Protein AF-A0A972S551-F1 (afdb_monomer)

Radius of gyration: 19.99 Å; Cα contacts (8 Å, |Δi|>4): 42; chains: 1; bounding box: 41×20×66 Å

pLDDT: mean 92.82, std 6.32, range [53.16, 98.12]

Secondary structure (DSSP, 8-state):
--HHHHHHHHHHHHHHHHHHHHHTT-HHHHHHHHHHHHHHHHHHHHHHGGGGGGGHHHHHHHHHHHHHHHHHHHHHHHHHHHHHHHHHHHHHHH--

Solvent-accessible surface area (backbone atoms only — not comparable to full-atom values): 5308 Å² total; per-residue (Å²): 133,53,73,65,57,50,46,51,51,49,54,52,51,53,50,49,50,36,34,51,23,50,76,66,68,35,58,68,62,24,52,59,51,53,74,46,44,64,59,54,49,53,51,42,44,72,76,47,42,78,79,50,56,84,48,50,65,60,56,49,55,42,50,52,53,40,49,57,48,51,54,53,48,54,50,51,52,50,53,53,50,53,52,51,51,51,53,53,50,54,54,56,62,72,77,106

Structure (mmCIF, N/CA/C/O backbone):
data_AF-A0A972S551-F1
#
_entry.id   AF-A0A972S551-F1
#
loop_
_atom_site.group_PDB
_atom_site.id
_atom_site.type_symbol
_atom_site.label_atom_id
_atom_site.label_alt_id
_atom_site.label_comp_id
_atom_site.label_asym_id
_atom_site.label_entity_id
_atom_site.label_seq_id
_atom_site.pdbx_PDB_ins_code
_atom_site.Cartn_x
_atom_site.Cartn_y
_atom_site.Cartn_z
_atom_site.occupancy
_atom_site.B_iso_or_equiv
_atom_site.auth_seq_id
_atom_site.auth_comp_id
_atom_site.auth_asym_id
_atom_site.auth_atom_id
_atom_site.pdbx_PDB_model_num
ATOM 1 N N . MET A 1 1 ? 6.933 -7.039 -26.651 1.00 69.62 1 MET A N 1
ATOM 2 C CA . MET A 1 1 ? 6.986 -6.215 -25.429 1.00 69.62 1 MET A CA 1
ATOM 3 C C . MET A 1 1 ? 8.437 -6.116 -24.997 1.00 69.62 1 MET A C 1
ATOM 5 O O . MET A 1 1 ? 9.075 -7.153 -24.834 1.00 69.62 1 MET A O 1
ATOM 9 N N . THR A 1 2 ? 8.979 -4.907 -24.904 1.00 88.00 2 THR A N 1
ATOM 10 C CA . THR A 1 2 ? 10.371 -4.669 -24.491 1.00 88.00 2 THR A CA 1
ATOM 11 C C . THR A 1 2 ? 10.546 -4.903 -22.986 1.00 88.00 2 THR A C 1
ATOM 13 O O . THR A 1 2 ? 9.569 -4.916 -22.231 1.00 88.00 2 THR A O 1
ATOM 16 N N . SER A 1 3 ? 11.791 -5.085 -22.525 1.00 89.69 3 SER A N 1
ATOM 17 C CA . SER A 1 3 ? 12.088 -5.219 -21.086 1.00 89.69 3 SER A CA 1
ATOM 18 C C . SER A 1 3 ? 11.571 -4.017 -20.288 1.00 89.69 3 SER A C 1
ATOM 20 O O . SER A 1 3 ? 10.933 -4.188 -19.251 1.00 89.69 3 SER A O 1
ATOM 22 N N . LEU A 1 4 ? 11.745 -2.811 -20.839 1.00 89.44 4 LEU A N 1
ATOM 23 C CA . LEU A 1 4 ? 11.261 -1.565 -20.254 1.00 89.44 4 LEU A CA 1
ATOM 24 C C . LEU A 1 4 ? 9.735 -1.544 -20.124 1.00 89.44 4 LEU A C 1
ATOM 26 O O . LEU A 1 4 ? 9.209 -1.241 -19.057 1.00 89.44 4 LEU A O 1
ATOM 30 N N . GLU A 1 5 ? 9.006 -1.880 -21.190 1.00 91.12 5 GLU A N 1
ATOM 31 C CA . GLU A 1 5 ? 7.539 -1.939 -21.161 1.00 91.12 5 GLU A CA 1
ATOM 32 C C . GLU A 1 5 ? 7.042 -2.937 -20.116 1.00 91.12 5 GLU A C 1
ATOM 34 O O . GLU A 1 5 ? 6.092 -2.651 -19.385 1.00 91.12 5 GLU A O 1
ATOM 39 N N . LYS A 1 6 ? 7.702 -4.096 -20.010 1.00 93.12 6 LYS A N 1
ATOM 40 C CA . LYS A 1 6 ? 7.365 -5.109 -19.010 1.00 9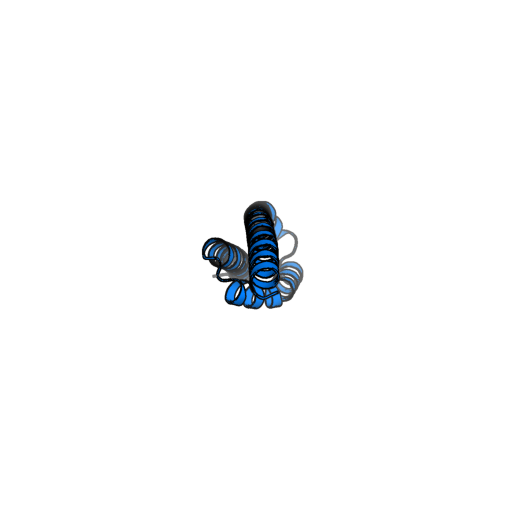3.12 6 LYS A CA 1
ATOM 41 C C . LYS A 1 6 ? 7.609 -4.595 -17.592 1.00 93.12 6 LYS A C 1
ATOM 43 O O . LYS A 1 6 ? 6.746 -4.779 -16.733 1.00 93.12 6 LYS A O 1
ATOM 48 N N . ALA A 1 7 ? 8.736 -3.927 -17.346 1.00 92.56 7 ALA A N 1
ATOM 49 C CA . ALA A 1 7 ? 9.041 -3.318 -16.052 1.00 92.56 7 ALA A CA 1
ATOM 50 C C . ALA A 1 7 ? 8.013 -2.236 -15.686 1.00 92.56 7 ALA A C 1
ATOM 52 O O . ALA A 1 7 ? 7.492 -2.231 -14.571 1.00 92.56 7 ALA A O 1
ATOM 53 N N . ARG A 1 8 ? 7.646 -1.380 -16.648 1.00 93.06 8 ARG A N 1
ATOM 54 C CA . ARG A 1 8 ? 6.624 -0.340 -16.471 1.00 93.06 8 ARG A CA 1
ATOM 55 C C . ARG A 1 8 ? 5.266 -0.925 -16.102 1.00 93.06 8 ARG A C 1
ATOM 57 O O . ARG A 1 8 ? 4.667 -0.507 -15.113 1.00 93.06 8 ARG A O 1
ATOM 64 N N . LEU A 1 9 ? 4.803 -1.911 -16.871 1.00 94.31 9 LEU A N 1
ATOM 65 C CA . LEU A 1 9 ? 3.529 -2.572 -16.609 1.00 94.31 9 LEU A CA 1
ATOM 66 C C . LEU A 1 9 ? 3.541 -3.270 -15.248 1.00 94.31 9 LEU A C 1
ATOM 68 O O . LEU A 1 9 ? 2.567 -3.173 -14.514 1.00 94.31 9 LEU A O 1
ATOM 72 N N . THR A 1 10 ? 4.649 -3.927 -14.894 1.00 94.62 10 THR A N 1
ATOM 73 C CA . THR A 1 10 ? 4.790 -4.615 -13.603 1.00 94.62 10 THR A CA 1
ATOM 74 C C . THR A 1 10 ? 4.668 -3.633 -12.440 1.00 94.62 10 THR A C 1
ATOM 76 O O . THR A 1 10 ? 3.892 -3.886 -11.525 1.00 94.62 10 THR A O 1
ATOM 79 N N . LEU A 1 11 ? 5.371 -2.494 -12.483 1.00 95.31 11 LEU A N 1
ATOM 80 C CA . LEU A 1 11 ? 5.300 -1.486 -11.419 1.00 95.31 11 LEU A CA 1
ATOM 81 C C . LEU A 1 11 ? 3.896 -0.893 -11.282 1.00 95.31 11 LEU A C 1
ATOM 83 O O . LEU A 1 11 ? 3.372 -0.807 -10.173 1.00 95.31 11 LEU A O 1
ATOM 87 N N . LEU A 1 12 ? 3.276 -0.522 -12.406 1.00 95.38 12 LEU A N 1
ATOM 88 C CA . LEU A 1 12 ? 1.925 0.037 -12.413 1.00 95.38 12 LEU A CA 1
ATOM 89 C C . LEU A 1 12 ? 0.892 -0.973 -11.912 1.00 95.38 12 LEU A C 1
ATOM 91 O O . LEU A 1 12 ? 0.082 -0.644 -11.051 1.00 95.38 12 LEU A O 1
ATOM 95 N N . ALA A 1 13 ? 0.931 -2.205 -12.418 1.00 96.00 13 ALA A N 1
ATOM 96 C CA . ALA A 1 13 ? 0.006 -3.251 -12.004 1.00 96.00 13 ALA A CA 1
ATOM 97 C C . ALA A 1 13 ? 0.166 -3.576 -10.516 1.00 96.00 13 ALA A C 1
ATOM 99 O O . ALA A 1 13 ? -0.829 -3.695 -9.809 1.00 96.00 13 ALA A O 1
ATOM 100 N N . HIS A 1 14 ? 1.401 -3.676 -10.018 1.00 96.94 14 HIS A N 1
ATOM 101 C CA . HIS A 1 14 ? 1.652 -3.969 -8.608 1.00 96.94 14 HIS A CA 1
ATOM 102 C C . HIS A 1 14 ? 1.142 -2.849 -7.696 1.00 96.94 14 HIS A C 1
ATOM 104 O O . HIS A 1 14 ? 0.426 -3.128 -6.738 1.00 96.94 14 HIS A O 1
ATOM 110 N N . SER A 1 15 ? 1.423 -1.589 -8.038 1.00 96.81 15 SER A N 1
ATOM 111 C CA . SER A 1 15 ? 0.924 -0.423 -7.298 1.00 96.81 15 SER A CA 1
ATOM 112 C C . SER A 1 15 ? -0.608 -0.343 -7.303 1.00 96.81 15 SER A C 1
ATOM 114 O O . SER A 1 15 ? -1.221 -0.166 -6.248 1.00 96.81 15 SER A O 1
ATOM 116 N N . LYS A 1 16 ? -1.253 -0.594 -8.451 1.00 97.50 16 LYS A N 1
ATOM 117 C CA . LYS A 1 16 ? -2.719 -0.667 -8.540 1.00 97.50 16 LYS A CA 1
ATOM 118 C C . LYS A 1 16 ? -3.303 -1.821 -7.739 1.00 97.50 16 LYS A C 1
ATOM 120 O O . LYS A 1 16 ? -4.320 -1.635 -7.085 1.00 97.50 16 LYS A O 1
AT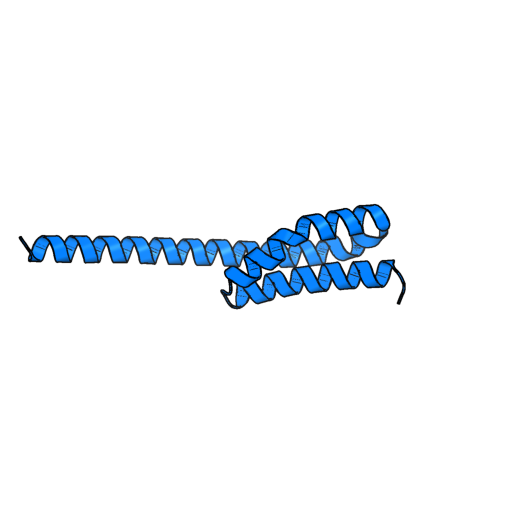OM 125 N N . ASN A 1 17 ? -2.667 -2.988 -7.748 1.00 97.69 17 ASN A N 1
ATOM 126 C CA . ASN A 1 17 ? -3.121 -4.132 -6.962 1.00 97.69 17 ASN A CA 1
ATOM 127 C C . ASN A 1 17 ? -3.036 -3.853 -5.457 1.00 97.69 17 ASN A C 1
ATOM 129 O O . ASN A 1 17 ? -3.941 -4.245 -4.723 1.00 97.69 17 ASN A O 1
ATOM 133 N N . MET A 1 18 ? -1.997 -3.145 -5.000 1.00 97.81 18 MET A N 1
ATOM 134 C CA . MET A 1 18 ? -1.914 -2.676 -3.613 1.00 97.81 18 MET A CA 1
ATOM 135 C C . MET A 1 18 ? -3.051 -1.702 -3.291 1.00 97.81 18 MET A C 1
ATOM 137 O O . MET A 1 18 ? -3.727 -1.871 -2.280 1.00 97.81 18 MET A O 1
ATOM 141 N N . LEU A 1 19 ? -3.321 -0.731 -4.169 1.00 98.00 19 LEU A N 1
ATOM 142 C CA . LEU A 1 19 ? -4.432 0.204 -3.983 1.00 98.00 19 LEU A CA 1
ATOM 143 C C . LEU A 1 19 ? -5.785 -0.517 -3.928 1.00 98.00 19 LEU A C 1
ATOM 145 O O . LEU A 1 19 ? -6.575 -0.249 -3.030 1.00 98.00 19 LEU A O 1
ATOM 149 N N . LEU A 1 20 ? -6.042 -1.455 -4.842 1.00 98.12 20 LEU A N 1
ATOM 150 C CA . LEU A 1 20 ? -7.275 -2.244 -4.855 1.00 98.12 20 LEU A CA 1
ATOM 151 C C . LEU A 1 20 ? -7.421 -3.094 -3.587 1.00 98.12 20 LEU A C 1
ATOM 153 O O . LEU A 1 20 ? -8.515 -3.180 -3.038 1.00 98.12 20 LEU A O 1
ATOM 157 N N . ALA A 1 21 ? -6.332 -3.692 -3.095 1.00 97.56 21 ALA A N 1
ATOM 158 C CA . ALA A 1 21 ? -6.353 -4.444 -1.842 1.00 97.56 21 ALA A CA 1
ATOM 159 C C . ALA A 1 21 ? -6.696 -3.543 -0.644 1.00 97.56 21 ALA A C 1
ATOM 161 O O . ALA A 1 21 ? -7.526 -3.928 0.176 1.00 97.56 21 ALA A O 1
ATOM 162 N N . ALA A 1 22 ? -6.120 -2.336 -0.583 1.00 96.81 22 ALA A N 1
ATOM 163 C CA . ALA A 1 22 ? -6.439 -1.347 0.446 1.00 96.81 22 ALA A CA 1
ATOM 164 C C . ALA A 1 22 ? -7.898 -0.862 0.349 1.00 96.81 22 ALA A C 1
ATOM 166 O O . ALA A 1 22 ? -8.592 -0.803 1.356 1.00 96.81 22 ALA A O 1
ATOM 167 N N . GLN A 1 23 ? -8.400 -0.578 -0.858 1.00 97.06 23 GLN A N 1
ATOM 168 C CA . GLN A 1 23 ? -9.798 -0.177 -1.085 1.00 97.06 23 GLN A CA 1
ATOM 169 C C . GLN A 1 23 ? -10.800 -1.276 -0.717 1.00 97.06 23 GLN A C 1
ATOM 171 O O . GLN A 1 23 ? -11.912 -0.983 -0.294 1.00 97.06 23 GLN A O 1
ATOM 176 N N . ALA A 1 24 ? -10.413 -2.539 -0.884 1.00 97.19 24 ALA A N 1
ATOM 177 C CA . ALA A 1 24 ? -11.213 -3.691 -0.492 1.00 97.19 24 ALA A CA 1
ATOM 178 C C . ALA A 1 24 ? -11.057 -4.063 0.996 1.00 97.19 24 ALA A C 1
ATOM 180 O O . ALA A 1 24 ? -11.578 -5.100 1.403 1.00 97.19 24 ALA A O 1
ATOM 181 N N . HIS A 1 25 ? -10.310 -3.280 1.789 1.00 95.25 25 HIS A N 1
ATOM 182 C CA . HIS A 1 25 ? -9.951 -3.578 3.184 1.00 95.25 25 HIS A CA 1
ATOM 183 C C . HIS A 1 25 ? -9.295 -4.964 3.368 1.00 95.25 25 HIS A C 1
ATOM 185 O O . HIS A 1 25 ? -9.302 -5.550 4.451 1.00 95.25 25 HIS A O 1
ATOM 191 N N . ASN A 1 26 ? -8.700 -5.517 2.306 1.00 97.38 26 ASN A N 1
ATOM 192 C CA . ASN A 1 26 ? -8.012 -6.802 2.347 1.00 97.38 26 ASN A CA 1
ATOM 193 C C . ASN A 1 26 ? -6.549 -6.594 2.757 1.00 97.38 26 ASN A C 1
ATOM 195 O O . ASN A 1 26 ? -5.621 -6.703 1.949 1.00 97.38 26 ASN A O 1
ATOM 199 N N . TRP A 1 27 ? -6.352 -6.284 4.038 1.00 95.50 27 TRP A N 1
ATOM 200 C CA . TRP A 1 27 ? -5.046 -5.945 4.606 1.00 95.50 27 TRP A CA 1
ATOM 201 C C . TRP A 1 27 ? -4.034 -7.094 4.541 1.00 95.50 27 TRP A C 1
ATOM 203 O O . TRP A 1 27 ? -2.839 -6.851 4.383 1.00 95.50 27 TRP A O 1
ATOM 213 N N . ALA A 1 28 ? -4.500 -8.347 4.572 1.00 96.62 28 ALA A N 1
ATOM 214 C CA . ALA A 1 28 ? -3.642 -9.517 4.390 1.00 96.62 28 ALA A CA 1
ATOM 215 C C . ALA A 1 28 ? -3.020 -9.538 2.985 1.00 96.62 28 ALA A C 1
ATOM 217 O O . ALA A 1 28 ? -1.802 -9.655 2.839 1.00 96.62 28 ALA A O 1
ATOM 218 N N . ARG A 1 29 ? -3.845 -9.346 1.945 1.00 96.88 29 ARG A N 1
ATOM 219 C CA . ARG A 1 29 ? -3.363 -9.264 0.561 1.00 96.88 29 ARG A CA 1
ATOM 220 C C . ARG A 1 29 ? -2.498 -8.029 0.332 1.00 96.88 29 ARG A C 1
ATOM 222 O O . ARG A 1 29 ? -1.508 -8.109 -0.392 1.00 96.88 29 ARG A O 1
ATOM 229 N N . PHE A 1 30 ? -2.860 -6.898 0.935 1.00 97.62 30 PHE A N 1
ATOM 230 C CA . PHE A 1 30 ? -2.048 -5.685 0.881 1.00 97.62 30 PHE A CA 1
ATOM 231 C C . PHE A 1 30 ? -0.641 -5.931 1.439 1.00 97.62 30 PHE A C 1
ATOM 233 O O . PHE A 1 30 ? 0.335 -5.638 0.755 1.00 97.62 30 PHE A O 1
ATOM 240 N N . SER A 1 31 ? -0.535 -6.527 2.631 1.00 96.44 31 SER A N 1
ATOM 241 C CA . SER A 1 31 ? 0.746 -6.801 3.293 1.00 96.44 31 SER A CA 1
ATOM 242 C C . SER A 1 31 ? 1.618 -7.777 2.496 1.00 96.44 31 SER A C 1
ATOM 244 O O . SER A 1 31 ? 2.821 -7.558 2.337 1.00 96.44 31 SER A O 1
ATOM 246 N N . GLU A 1 32 ? 1.010 -8.809 1.905 1.00 96.69 32 GLU A N 1
ATOM 247 C CA . GLU A 1 32 ? 1.709 -9.711 0.988 1.00 96.69 32 GLU A CA 1
ATOM 248 C C . GLU A 1 32 ? 2.312 -8.934 -0.194 1.00 96.69 32 GLU A C 1
ATOM 250 O O . GLU A 1 32 ? 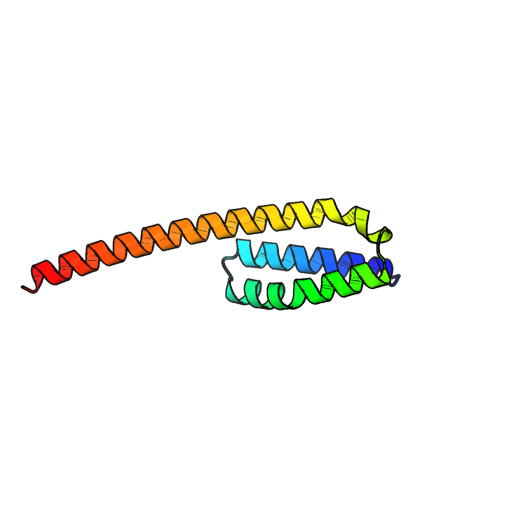3.503 -9.059 -0.474 1.00 96.69 32 GLU A O 1
ATOM 255 N N . LEU A 1 33 ? 1.523 -8.087 -0.862 1.00 96.44 33 LEU A N 1
ATOM 256 C CA . LEU A 1 33 ? 1.990 -7.287 -1.997 1.00 96.44 33 LEU A CA 1
ATOM 257 C C . LEU A 1 33 ? 3.063 -6.264 -1.593 1.00 96.44 33 LEU A C 1
ATOM 259 O O . LEU A 1 33 ? 4.053 -6.099 -2.313 1.00 96.44 33 LEU A O 1
ATOM 263 N N . GLU A 1 34 ? 2.892 -5.595 -0.456 1.00 96.31 34 GLU A N 1
ATOM 264 C CA . GLU A 1 34 ? 3.839 -4.615 0.077 1.00 96.31 34 GLU A CA 1
ATOM 265 C C . GLU A 1 34 ? 5.220 -5.239 0.313 1.00 96.31 34 GLU A C 1
ATOM 267 O O . GLU A 1 34 ? 6.236 -4.651 -0.068 1.00 96.31 34 GLU A O 1
ATOM 272 N N . SER A 1 35 ? 5.263 -6.465 0.844 1.00 96.44 35 SER A N 1
ATOM 273 C CA . SER A 1 35 ? 6.515 -7.166 1.155 1.00 96.44 35 SER A CA 1
ATOM 274 C C . SER A 1 35 ? 7.448 -7.324 -0.058 1.00 96.44 35 SER A C 1
ATOM 276 O O . SER A 1 35 ? 8.674 -7.302 0.080 1.00 96.44 35 SER A O 1
ATOM 278 N N . PHE A 1 36 ? 6.884 -7.406 -1.268 1.00 94.75 36 PHE A N 1
ATOM 279 C CA . PHE A 1 36 ? 7.642 -7.529 -2.515 1.00 94.75 36 PHE A CA 1
ATOM 280 C C . PHE A 1 36 ? 7.927 -6.187 -3.196 1.00 94.75 36 PHE A C 1
ATOM 282 O O . PHE A 1 36 ? 8.836 -6.108 -4.028 1.00 94.75 36 PHE A O 1
ATOM 289 N N . TRP A 1 37 ? 7.190 -5.126 -2.854 1.00 94.69 37 TRP A N 1
ATOM 290 C CA . TRP A 1 37 ? 7.208 -3.854 -3.580 1.00 94.69 37 TRP A CA 1
ATOM 291 C C . TRP A 1 37 ? 8.608 -3.246 -3.673 1.00 94.69 37 TRP A C 1
ATOM 293 O O . TRP A 1 37 ? 9.078 -2.913 -4.761 1.00 94.69 37 TRP A O 1
ATOM 303 N N . MET A 1 38 ? 9.323 -3.178 -2.547 1.00 94.31 38 MET A N 1
ATOM 304 C CA . MET A 1 38 ? 10.667 -2.595 -2.499 1.00 94.31 38 MET A CA 1
ATOM 305 C C . MET A 1 38 ? 11.670 -3.367 -3.372 1.00 94.31 38 MET A C 1
ATOM 307 O O . MET A 1 38 ? 12.552 -2.768 -3.988 1.00 94.31 38 MET A O 1
ATOM 311 N N . SER A 1 39 ? 11.537 -4.694 -3.444 1.0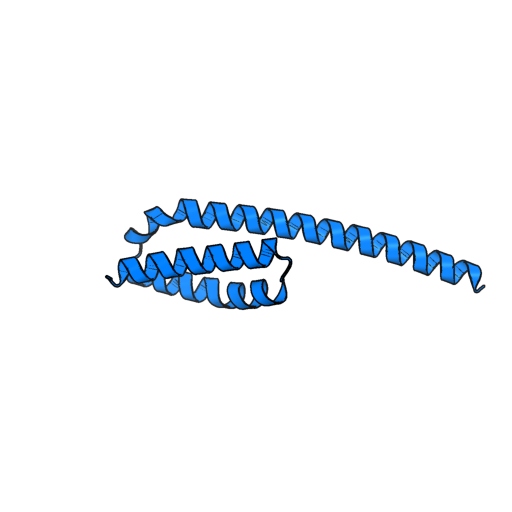0 94.88 39 SER A N 1
ATOM 312 C CA . SER A 1 39 ? 12.389 -5.543 -4.282 1.00 94.88 39 SER A CA 1
ATOM 313 C C . SER A 1 39 ? 12.129 -5.291 -5.771 1.00 94.88 39 SER A C 1
ATOM 315 O O . SER A 1 39 ? 13.065 -5.051 -6.538 1.00 94.88 39 SER A O 1
ATOM 317 N N . ILE A 1 40 ? 10.850 -5.254 -6.163 1.00 93.62 40 ILE A N 1
ATOM 318 C CA . ILE A 1 40 ? 10.413 -4.977 -7.539 1.00 93.62 40 ILE A CA 1
ATOM 319 C C . ILE A 1 40 ? 10.884 -3.585 -7.976 1.00 93.62 40 ILE A C 1
ATOM 321 O O . IL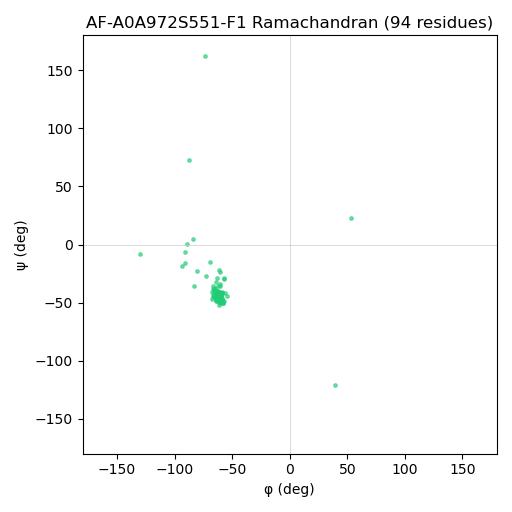E A 1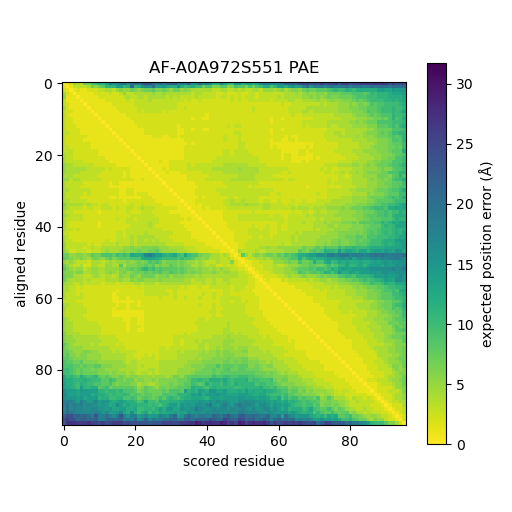 40 ? 11.470 -3.444 -9.051 1.00 93.62 40 ILE A O 1
ATOM 325 N N . LEU A 1 41 ? 10.687 -2.573 -7.126 1.00 93.06 41 LEU A N 1
ATOM 326 C CA . LEU A 1 41 ? 11.074 -1.196 -7.412 1.00 93.06 41 LEU A CA 1
ATOM 327 C C . LEU A 1 41 ? 12.590 -1.062 -7.582 1.00 93.06 41 LEU A C 1
ATOM 329 O O . LEU A 1 41 ? 13.046 -0.513 -8.581 1.00 93.06 41 LEU A O 1
ATOM 333 N N . LYS A 1 42 ? 13.389 -1.619 -6.661 1.00 93.88 42 LYS A N 1
ATOM 334 C CA . LYS A 1 42 ? 14.858 -1.590 -6.764 1.00 93.88 42 LYS A CA 1
ATOM 335 C C . LYS A 1 42 ? 15.358 -2.271 -8.032 1.00 93.88 42 LYS A C 1
ATOM 337 O O . LYS A 1 42 ? 16.256 -1.741 -8.684 1.00 93.88 42 LYS A O 1
ATOM 342 N N . LYS A 1 43 ? 14.782 -3.422 -8.390 1.00 93.75 43 LYS A N 1
ATOM 343 C CA . LYS A 1 43 ? 15.146 -4.139 -9.614 1.00 93.75 43 LYS A CA 1
ATOM 344 C C . LYS A 1 43 ? 14.856 -3.294 -10.855 1.00 93.75 43 LYS A C 1
ATOM 346 O O . LYS A 1 43 ? 15.756 -3.071 -11.658 1.00 93.75 43 LYS A O 1
ATOM 351 N N . ALA A 1 44 ? 13.636 -2.774 -10.970 1.00 92.25 44 ALA A N 1
ATOM 352 C CA . ALA A 1 44 ? 13.225 -1.974 -12.117 1.00 92.25 44 ALA A CA 1
ATOM 353 C C . ALA A 1 44 ? 14.051 -0.681 -12.243 1.00 92.25 44 ALA A C 1
ATOM 355 O O . ALA A 1 44 ? 14.522 -0.355 -13.330 1.00 92.25 44 ALA A O 1
ATOM 356 N N . THR A 1 45 ? 14.306 0.018 -11.133 1.00 91.62 45 THR A N 1
ATOM 357 C CA . THR A 1 45 ? 15.132 1.235 -11.124 1.00 91.62 45 THR A CA 1
ATOM 358 C C . THR A 1 45 ? 16.591 0.944 -11.469 1.00 91.62 45 THR A C 1
ATOM 360 O O . THR A 1 45 ? 17.216 1.739 -12.164 1.00 91.62 45 THR A O 1
ATOM 363 N N . LYS A 1 46 ? 17.143 -0.199 -11.044 1.00 93.06 46 LYS A N 1
ATOM 364 C CA . LYS A 1 46 ? 18.507 -0.604 -11.413 1.00 93.06 46 LYS A CA 1
ATOM 365 C C . LYS A 1 46 ? 18.638 -0.900 -12.911 1.00 93.06 46 LYS A C 1
ATOM 367 O O . LYS A 1 46 ? 19.671 -0.593 -13.493 1.00 93.06 46 LYS A O 1
ATOM 372 N N . GLU A 1 47 ? 17.619 -1.509 -13.513 1.00 91.50 47 GLU A N 1
ATOM 373 C CA . GLU A 1 47 ? 17.635 -1.929 -14.922 1.00 91.50 47 GLU A CA 1
ATOM 374 C C . GLU A 1 47 ? 17.279 -0.793 -15.893 1.00 91.50 47 GLU A C 1
ATOM 376 O O . GLU A 1 47 ? 17.835 -0.731 -16.986 1.00 91.50 47 GLU A O 1
ATOM 381 N N . HIS A 1 48 ? 16.367 0.104 -15.505 1.00 91.25 48 HIS A N 1
ATOM 382 C CA . HIS A 1 48 ? 1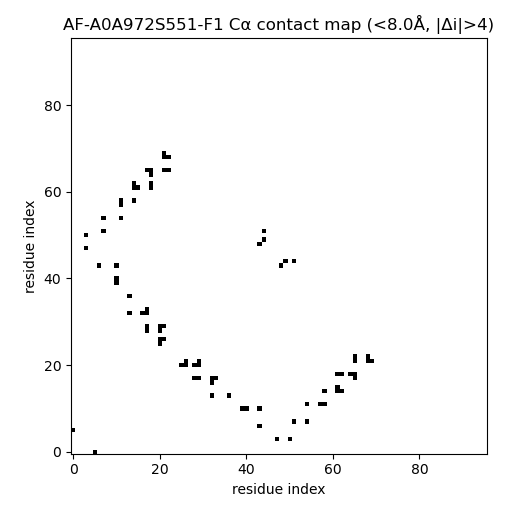5.757 1.078 -16.419 1.00 91.25 48 HIS A CA 1
ATOM 383 C C . HIS A 1 48 ? 15.789 2.534 -15.923 1.00 91.25 48 HIS A C 1
ATOM 385 O O . HIS A 1 48 ? 15.463 3.444 -16.682 1.00 91.25 48 HIS A O 1
ATOM 391 N N . GLY A 1 49 ? 16.201 2.782 -14.674 1.00 85.75 49 GLY A N 1
ATOM 392 C CA . GLY A 1 49 ? 16.531 4.105 -14.131 1.00 85.75 49 GLY A CA 1
ATOM 393 C C . GLY A 1 49 ? 15.611 5.249 -14.570 1.00 85.75 49 GLY A C 1
ATOM 394 O O . GLY A 1 49 ? 14.401 5.227 -14.339 1.00 85.75 49 GLY A O 1
ATOM 395 N N . ALA A 1 50 ? 16.204 6.257 -15.218 1.00 86.69 50 ALA A N 1
ATOM 396 C CA . ALA A 1 50 ? 15.525 7.479 -15.650 1.00 86.69 50 ALA A CA 1
ATOM 397 C C . ALA A 1 50 ? 14.365 7.237 -16.634 1.00 86.69 50 ALA A C 1
ATOM 399 O O . ALA A 1 50 ? 13.438 8.044 -16.702 1.00 86.69 50 ALA A O 1
ATOM 400 N N . GLU A 1 51 ? 14.357 6.116 -17.360 1.00 86.56 51 GLU A N 1
ATOM 401 C CA . GLU A 1 51 ? 13.284 5.774 -18.299 1.00 86.56 51 GLU A CA 1
ATOM 402 C C . GLU A 1 51 ? 11.964 5.439 -17.582 1.00 86.56 51 GLU A C 1
ATOM 404 O O . GLU A 1 51 ? 10.895 5.437 -18.207 1.00 86.56 51 GLU A O 1
ATOM 409 N N . LEU A 1 52 ? 12.014 5.188 -16.269 1.00 88.00 52 LEU A N 1
ATOM 410 C CA . LEU A 1 52 ? 10.850 4.972 -15.411 1.00 88.00 52 LEU A CA 1
ATOM 411 C C . LEU A 1 52 ? 10.319 6.261 -14.766 1.00 88.00 52 LEU A C 1
ATOM 413 O O . LEU A 1 52 ? 9.238 6.225 -14.181 1.00 88.00 52 LEU A O 1
ATOM 417 N N . ASN A 1 53 ? 11.000 7.407 -14.907 1.00 85.00 53 ASN A N 1
ATOM 418 C CA . ASN A 1 53 ? 10.570 8.679 -14.300 1.00 85.00 53 ASN A CA 1
ATOM 419 C C . ASN A 1 53 ? 9.159 9.100 -14.736 1.00 85.00 53 ASN A C 1
ATOM 421 O O . ASN A 1 53 ? 8.428 9.729 -13.974 1.00 85.00 53 ASN A O 1
ATOM 425 N N . THR A 1 54 ? 8.749 8.694 -15.939 1.00 86.06 54 THR A N 1
ATOM 426 C CA . THR A 1 54 ? 7.400 8.923 -16.478 1.00 86.06 54 THR A CA 1
ATOM 427 C C . THR A 1 54 ? 6.293 8.270 -15.644 1.00 86.06 54 THR A C 1
ATOM 429 O O . THR A 1 54 ? 5.154 8.729 -15.683 1.00 86.06 54 THR A O 1
ATOM 432 N N . LEU A 1 55 ? 6.614 7.244 -14.849 1.00 90.12 55 LEU A N 1
ATOM 433 C CA . LEU A 1 55 ? 5.669 6.561 -13.964 1.00 90.12 55 LEU A CA 1
ATOM 434 C C . LEU A 1 55 ? 5.600 7.156 -12.558 1.00 90.12 55 LEU A C 1
ATOM 436 O O . LEU A 1 55 ? 4.652 6.862 -11.832 1.00 90.12 55 LEU A O 1
ATOM 440 N N . GLY A 1 56 ? 6.576 7.979 -12.165 1.00 88.69 56 GLY A N 1
ATOM 441 C CA . GLY A 1 56 ? 6.717 8.446 -10.784 1.00 88.69 56 GLY A CA 1
ATOM 442 C C . GLY A 1 56 ? 5.448 9.110 -10.255 1.00 88.69 56 GLY A C 1
ATOM 443 O O . GLY A 1 56 ? 4.992 8.779 -9.165 1.00 88.69 56 GLY A O 1
ATOM 444 N N . LYS A 1 57 ? 4.817 9.968 -11.067 1.00 91.75 57 LYS A N 1
ATOM 445 C CA . LYS A 1 57 ? 3.563 10.639 -10.703 1.00 91.75 57 LYS A CA 1
ATOM 446 C C . LYS A 1 57 ? 2.440 9.642 -10.389 1.00 91.75 57 LYS A C 1
ATOM 448 O O . LYS A 1 57 ? 1.816 9.757 -9.343 1.00 91.75 57 LYS A O 1
ATOM 453 N N . ALA A 1 58 ? 2.228 8.644 -11.247 1.00 93.06 58 ALA A N 1
ATOM 454 C CA . ALA A 1 58 ? 1.167 7.653 -11.058 1.00 93.06 58 ALA A CA 1
ATOM 455 C C . ALA A 1 58 ? 1.395 6.789 -9.806 1.00 93.06 58 ALA A C 1
ATOM 457 O O . ALA A 1 58 ? 0.463 6.551 -9.043 1.00 93.06 58 ALA A O 1
ATOM 458 N N . LEU A 1 59 ? 2.640 6.363 -9.566 1.00 94.56 59 LEU A N 1
ATOM 459 C CA . LEU A 1 59 ? 2.992 5.570 -8.384 1.00 94.56 59 LEU A CA 1
ATOM 460 C C . LEU A 1 59 ? 2.830 6.370 -7.083 1.00 94.56 59 LEU A C 1
ATOM 462 O O . LEU A 1 59 ? 2.372 5.828 -6.078 1.00 94.56 59 LEU A O 1
ATOM 466 N N . ILE A 1 60 ? 3.181 7.660 -7.100 1.00 94.94 60 ILE A N 1
ATOM 467 C CA . ILE A 1 60 ? 2.993 8.556 -5.953 1.00 94.94 60 ILE A CA 1
ATOM 468 C C . ILE A 1 60 ? 1.503 8.774 -5.676 1.00 94.94 60 ILE A C 1
ATOM 470 O O . ILE A 1 60 ? 1.090 8.677 -4.523 1.00 94.94 60 ILE A O 1
ATOM 474 N N . GLU A 1 61 ? 0.696 9.024 -6.709 1.00 96.88 61 GLU A N 1
ATOM 475 C CA . GLU A 1 61 ? -0.755 9.201 -6.568 1.00 96.88 61 GLU A CA 1
ATOM 476 C C . GLU A 1 61 ? -1.431 7.965 -5.958 1.00 96.88 61 GLU A C 1
ATOM 478 O O . GLU A 1 61 ? -2.294 8.093 -5.087 1.00 96.88 61 GLU A O 1
ATOM 483 N N . ASP A 1 62 ? -1.036 6.763 -6.381 1.00 96.56 62 ASP A N 1
ATOM 484 C CA . ASP A 1 62 ? -1.568 5.524 -5.812 1.00 96.56 62 ASP A CA 1
ATOM 485 C C . ASP A 1 62 ? -1.127 5.333 -4.357 1.00 96.56 62 ASP A C 1
ATOM 487 O O . ASP A 1 62 ? -1.950 4.984 -3.509 1.00 96.56 62 ASP A O 1
ATOM 491 N N . ASN A 1 63 ? 0.132 5.643 -4.035 1.00 96.00 63 ASN A N 1
ATOM 492 C CA . ASN A 1 63 ? 0.630 5.582 -2.663 1.00 96.00 63 ASN A CA 1
ATOM 493 C C . ASN A 1 63 ? -0.084 6.575 -1.730 1.00 96.00 63 ASN A C 1
ATOM 495 O O . ASN A 1 63 ? -0.426 6.218 -0.608 1.00 96.00 63 ASN A O 1
ATOM 499 N N . GLN A 1 64 ? -0.352 7.799 -2.189 1.00 97.88 64 GLN A N 1
ATOM 500 C CA . GLN A 1 64 ? -1.099 8.792 -1.409 1.00 97.88 64 GLN A CA 1
ATOM 501 C C . GLN A 1 64 ? -2.513 8.301 -1.082 1.00 97.88 64 GLN A C 1
ATOM 503 O O . GLN A 1 64 ? -2.959 8.412 0.056 1.00 97.88 64 GLN A O 1
ATOM 508 N N . LYS A 1 65 ? -3.202 7.688 -2.052 1.00 98.00 65 LYS A N 1
ATOM 509 C CA . LYS A 1 65 ? -4.530 7.096 -1.823 1.00 98.00 65 LYS A CA 1
ATOM 510 C C . LYS A 1 65 ? -4.479 5.947 -0.819 1.00 98.00 65 LYS A C 1
ATOM 512 O O . LYS A 1 65 ? -5.342 5.872 0.049 1.00 98.00 65 LYS A O 1
ATOM 517 N N . ILE A 1 66 ? -3.475 5.074 -0.924 1.00 97.38 66 ILE A N 1
ATOM 518 C CA . ILE A 1 66 ? -3.249 3.987 0.039 1.00 97.38 66 ILE A CA 1
ATOM 519 C C . ILE A 1 66 ? -3.052 4.554 1.449 1.00 97.38 66 ILE A C 1
ATOM 521 O O . ILE A 1 66 ? -3.692 4.079 2.382 1.00 97.38 66 ILE A O 1
ATOM 525 N N . GLN A 1 67 ? -2.221 5.587 1.606 1.00 97.38 67 GLN A N 1
ATOM 526 C CA . GLN A 1 67 ? -1.972 6.220 2.905 1.00 97.38 67 GLN A CA 1
ATOM 527 C C . GLN A 1 67 ? -3.256 6.771 3.523 1.00 97.38 67 GLN A C 1
ATOM 529 O O . GLN A 1 67 ? -3.560 6.444 4.666 1.00 97.38 67 GLN A O 1
ATOM 534 N N . SER A 1 68 ? -4.062 7.508 2.754 1.00 97.94 68 SER A N 1
ATOM 535 C CA . SER A 1 68 ? -5.347 8.013 3.249 1.00 97.94 68 SER A CA 1
ATOM 536 C C . SER A 1 68 ? -6.305 6.891 3.669 1.00 97.94 68 SER A C 1
ATOM 538 O O . SER A 1 68 ? -7.042 7.045 4.639 1.00 97.94 68 SER A O 1
ATOM 540 N N . LEU A 1 69 ? -6.308 5.751 2.967 1.00 97.50 69 LEU A N 1
ATOM 541 C CA . LEU A 1 69 ? -7.118 4.589 3.353 1.00 97.50 69 LEU A CA 1
ATOM 542 C C . LEU A 1 69 ? -6.632 3.968 4.668 1.00 97.50 69 LEU A C 1
ATOM 544 O O . LEU A 1 69 ? -7.452 3.668 5.531 1.00 97.50 69 LEU A O 1
ATOM 548 N N . ILE A 1 70 ? -5.316 3.819 4.839 1.00 96.12 70 ILE A N 1
ATOM 549 C CA . ILE A 1 70 ? -4.717 3.284 6.070 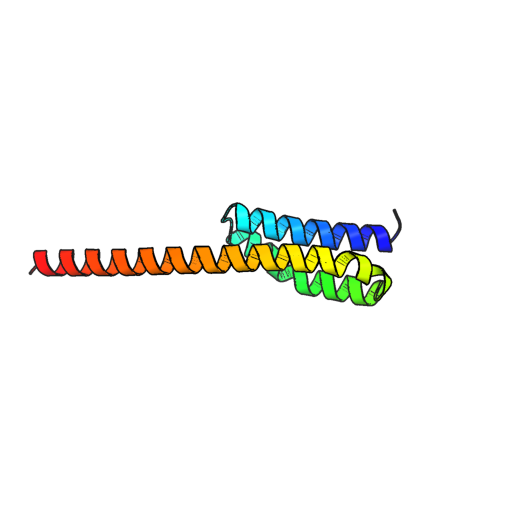1.00 96.12 70 ILE A CA 1
ATOM 550 C C . ILE A 1 70 ? -5.025 4.193 7.264 1.00 96.12 70 ILE A C 1
ATOM 552 O O . ILE A 1 70 ? -5.444 3.700 8.307 1.00 96.12 70 ILE A O 1
ATOM 556 N N . GLU A 1 71 ? -4.857 5.508 7.119 1.00 97.50 71 GLU A N 1
ATOM 557 C CA . GLU A 1 71 ? -5.153 6.477 8.182 1.00 97.50 71 GLU A CA 1
ATOM 558 C C . GLU A 1 71 ? -6.627 6.419 8.608 1.00 97.50 71 GLU A C 1
ATOM 560 O O . GLU A 1 71 ? -6.939 6.404 9.802 1.00 97.50 71 GLU A O 1
ATOM 565 N N . ASN A 1 72 ? -7.539 6.329 7.637 1.00 96.62 72 ASN A N 1
ATOM 566 C CA . ASN A 1 72 ? -8.968 6.201 7.909 1.00 96.62 72 ASN A CA 1
ATOM 567 C C . ASN A 1 72 ? -9.297 4.899 8.650 1.00 96.62 72 ASN A C 1
ATOM 569 O O . ASN A 1 72 ? -10.049 4.928 9.624 1.00 96.62 72 ASN A O 1
ATOM 573 N N . GLU A 1 73 ? -8.719 3.774 8.230 1.00 95.81 73 GLU A N 1
ATOM 574 C CA . GLU A 1 73 ? -8.925 2.482 8.891 1.00 95.81 73 GLU A CA 1
ATOM 575 C C . GLU A 1 73 ? -8.386 2.493 10.328 1.00 95.81 73 GLU A C 1
ATOM 577 O O . GLU A 1 73 ? -9.061 2.056 11.258 1.00 95.81 73 GLU A O 1
ATOM 582 N N . GLN A 1 74 ? -7.187 3.042 10.538 1.00 95.12 74 GLN A N 1
ATOM 583 C CA . GLN A 1 74 ? -6.587 3.167 11.869 1.00 95.12 74 GLN A CA 1
ATOM 584 C C . GLN A 1 74 ? -7.476 3.978 12.810 1.00 95.12 74 GLN A C 1
ATOM 586 O O . GLN A 1 74 ? -7.666 3.595 13.965 1.00 95.12 74 GLN A O 1
ATOM 591 N N . LYS A 1 75 ? -8.066 5.069 12.311 1.00 96.94 75 LYS A N 1
ATOM 592 C CA . LYS A 1 75 ? -9.019 5.869 13.079 1.00 96.94 75 LYS A CA 1
ATOM 593 C C . LYS A 1 75 ? -10.267 5.063 13.453 1.00 96.94 75 LYS A C 1
ATOM 595 O O . LYS A 1 75 ? -10.662 5.076 14.616 1.00 96.94 75 LYS A O 1
ATOM 600 N N . GLN A 1 76 ? -10.851 4.327 12.506 1.00 95.69 76 GLN A N 1
ATOM 601 C CA . GLN A 1 76 ? -12.024 3.486 12.771 1.00 95.69 76 GLN A CA 1
ATOM 602 C C . GLN A 1 76 ? -11.729 2.386 13.800 1.00 95.69 76 GLN A C 1
ATOM 604 O O . GLN A 1 76 ? -12.533 2.145 14.701 1.00 95.69 76 GLN A O 1
ATOM 609 N N . LEU A 1 77 ? -10.558 1.750 13.713 1.00 94.88 77 LEU A N 1
ATOM 610 C CA . LEU A 1 77 ? -10.126 0.736 14.676 1.00 94.88 77 LEU A CA 1
ATOM 611 C C . LEU A 1 77 ? -9.946 1.313 16.084 1.00 94.88 77 LEU A C 1
ATOM 613 O O . LEU A 1 77 ? -10.338 0.670 17.058 1.00 94.88 77 LEU A O 1
ATOM 617 N N . LEU A 1 78 ? -9.388 2.521 16.202 1.00 96.19 78 LEU A N 1
ATOM 618 C CA . LEU A 1 78 ? -9.252 3.213 17.486 1.00 96.19 78 LEU A CA 1
ATOM 619 C C . LEU A 1 78 ? -10.620 3.523 18.105 1.00 96.19 78 LEU A C 1
ATOM 621 O O . LEU A 1 78 ? -10.848 3.196 19.268 1.00 96.19 78 LEU A O 1
ATOM 625 N N . GLU A 1 79 ? -11.552 4.072 17.324 1.00 96.06 79 GLU A N 1
ATOM 626 C CA . GLU A 1 79 ? -12.916 4.361 17.785 1.00 96.06 79 GLU A CA 1
ATOM 627 C C . GLU A 1 79 ? -13.645 3.080 18.237 1.00 96.06 79 GLU A C 1
ATOM 629 O O . GLU A 1 79 ? -14.269 3.046 19.304 1.00 96.06 79 GLU A O 1
ATOM 634 N N . ALA A 1 80 ? -13.513 1.989 17.475 1.00 94.38 80 ALA A N 1
ATOM 635 C CA . ALA A 1 80 ? -14.090 0.692 17.826 1.00 94.38 80 ALA A CA 1
ATOM 636 C C . ALA A 1 80 ? -13.485 0.113 19.118 1.00 94.38 80 ALA A C 1
ATOM 638 O O . ALA A 1 80 ? -14.208 -0.429 19.963 1.00 94.38 80 ALA A O 1
ATOM 639 N N . LEU A 1 81 ? -12.169 0.251 19.303 1.00 94.62 81 LEU A N 1
ATOM 640 C CA . LEU A 1 81 ? -11.471 -0.192 20.507 1.00 94.62 81 LEU A CA 1
ATOM 641 C C . LEU A 1 81 ? -11.922 0.596 21.743 1.00 94.62 81 LEU A C 1
ATOM 643 O O . LEU A 1 81 ? -12.205 0.002 22.787 1.00 94.62 81 LEU A O 1
ATOM 647 N N . GLU A 1 82 ? -12.032 1.920 21.633 1.00 94.50 82 GLU A N 1
ATOM 648 C CA . GLU A 1 82 ? -12.531 2.774 22.712 1.00 94.50 82 GLU A CA 1
ATOM 649 C C . GLU A 1 82 ? -13.956 2.396 23.121 1.00 94.50 82 GLU A C 1
ATOM 651 O O . GLU A 1 82 ? -14.254 2.276 24.315 1.00 94.50 82 GLU A O 1
ATOM 656 N N . GLN A 1 83 ? -14.833 2.153 22.143 1.00 93.25 83 GLN A N 1
ATOM 657 C CA . GLN A 1 83 ? -16.203 1.734 22.413 1.00 93.25 83 GLN A CA 1
ATOM 658 C C . GLN A 1 83 ? -16.256 0.357 23.089 1.00 93.25 83 GLN A C 1
ATOM 660 O O . GLN A 1 83 ? -16.993 0.170 24.061 1.00 93.25 83 GLN A O 1
ATOM 665 N N . SER A 1 84 ? -15.443 -0.596 22.630 1.00 93.00 84 SER A N 1
ATOM 666 C CA . SER A 1 84 ? -15.338 -1.927 23.238 1.00 93.00 84 SER A CA 1
ATOM 667 C C . SER A 1 84 ? -14.851 -1.866 24.693 1.00 93.00 84 SER A C 1
ATOM 669 O O . SER A 1 84 ? -15.407 -2.530 25.577 1.00 93.00 84 SER A O 1
ATOM 671 N N . ASN A 1 85 ? -13.874 -1.003 24.985 1.00 91.94 85 ASN A N 1
ATOM 672 C CA . ASN A 1 85 ? -13.371 -0.782 26.343 1.00 91.94 85 ASN A CA 1
ATOM 673 C C . ASN A 1 85 ? -14.430 -0.178 27.274 1.00 91.94 85 ASN A C 1
ATOM 675 O O . ASN A 1 85 ? -14.561 -0.623 28.421 1.00 91.94 85 ASN A O 1
ATOM 679 N N . LYS A 1 86 ? -15.212 0.797 26.792 1.00 91.31 86 LYS A N 1
ATOM 680 C CA . LYS A 1 86 ? -16.343 1.363 27.548 1.00 91.31 86 LYS A CA 1
ATOM 681 C C . LYS A 1 86 ? -17.371 0.282 27.867 1.00 91.31 86 LYS A C 1
ATOM 683 O O . LYS A 1 86 ? -17.694 0.089 29.036 1.00 91.31 86 LYS A O 1
ATOM 688 N N . ASN A 1 87 ? -17.793 -0.487 26.862 1.00 89.88 87 ASN A N 1
ATOM 689 C CA . ASN A 1 87 ? -18.765 -1.570 27.031 1.00 89.88 87 ASN A CA 1
ATOM 690 C C . ASN A 1 87 ? -18.278 -2.620 28.043 1.00 89.88 87 ASN A C 1
ATOM 692 O O . ASN A 1 87 ? -19.010 -2.999 28.955 1.00 89.88 87 ASN A O 1
ATOM 696 N N . THR A 1 88 ? -17.017 -3.047 27.931 1.00 91.38 88 THR A N 1
ATOM 697 C CA . THR A 1 88 ? -16.399 -4.006 28.860 1.00 91.38 88 THR A CA 1
ATOM 698 C C . THR A 1 88 ? -16.364 -3.466 30.290 1.00 91.38 88 THR A C 1
ATOM 700 O O . THR A 1 88 ? -16.638 -4.199 31.241 1.00 91.38 88 THR A O 1
ATOM 703 N N . SER A 1 89 ? -16.050 -2.181 30.459 1.00 88.50 89 SER A N 1
ATOM 704 C CA . SER A 1 89 ? -16.032 -1.531 31.774 1.00 88.50 89 SER A CA 1
ATOM 705 C C . SER A 1 89 ? -17.433 -1.456 32.384 1.00 88.50 89 SER A C 1
ATOM 707 O O . SER A 1 89 ? -17.596 -1.776 33.560 1.00 88.50 89 SER A O 1
ATOM 709 N N . SER A 1 90 ? -18.451 -1.130 31.581 1.00 86.00 90 SER A N 1
ATOM 710 C CA . SER A 1 90 ? -19.853 -1.136 32.011 1.00 86.00 90 SER A CA 1
ATOM 711 C C . SER A 1 90 ? -20.319 -2.533 32.430 1.00 86.00 90 SER A C 1
ATOM 713 O O . SER A 1 90 ? -20.908 -2.688 33.497 1.00 86.00 90 SER A O 1
ATOM 715 N N . ILE A 1 91 ? -19.997 -3.578 31.661 1.00 87.12 91 ILE A N 1
ATOM 716 C CA . ILE A 1 91 ? -20.324 -4.967 32.031 1.00 87.12 91 ILE A CA 1
ATOM 717 C C . ILE A 1 91 ? -19.667 -5.339 33.366 1.00 87.12 91 ILE A C 1
ATOM 719 O O . ILE A 1 91 ? -20.327 -5.881 34.250 1.00 87.12 91 ILE A O 1
ATOM 723 N N . LYS A 1 92 ? -18.386 -4.993 33.556 1.00 86.06 92 LYS A N 1
ATOM 724 C CA . LYS A 1 92 ? -17.684 -5.228 34.828 1.00 86.06 92 LYS A CA 1
ATOM 725 C C . LYS A 1 92 ? -18.332 -4.501 36.008 1.00 86.06 92 LYS A C 1
ATOM 727 O O . LYS A 1 92 ? -18.295 -5.039 37.109 1.00 86.06 92 LYS A O 1
ATOM 732 N N . SER A 1 93 ? -18.907 -3.312 35.807 1.00 80.56 93 SER A N 1
ATOM 733 C CA . SER A 1 93 ? -19.631 -2.610 36.876 1.00 80.56 93 SER A CA 1
ATOM 734 C C . SER A 1 93 ? -20.978 -3.243 37.225 1.00 80.56 93 SER A C 1
ATOM 736 O O . SER A 1 93 ? -21.391 -3.121 38.368 1.00 80.56 93 SER A O 1
ATOM 738 N N . TYR A 1 94 ? -21.636 -3.932 36.285 1.00 80.12 94 TYR A N 1
ATOM 739 C CA . TYR A 1 94 ? -22.905 -4.633 36.534 1.00 80.12 94 TYR A CA 1
ATOM 740 C C . TYR A 1 94 ? -22.736 -6.006 37.200 1.00 80.12 94 TYR A C 1
ATOM 742 O O . TYR A 1 94 ? -23.681 -6.514 37.792 1.00 80.12 94 TYR A O 1
ATOM 750 N N . LEU A 1 95 ? -21.559 -6.627 37.071 1.00 79.75 95 LEU A N 1
ATOM 751 C CA . LEU A 1 95 ? -21.233 -7.929 37.673 1.00 79.75 95 LEU A CA 1
ATOM 752 C C . LEU A 1 95 ? -20.633 -7.819 39.090 1.00 79.75 95 LEU A C 1
ATOM 754 O O . LEU A 1 95 ? -20.277 -8.844 39.674 1.00 79.75 95 LEU A O 1
ATOM 758 N N . LYS A 1 96 ? -20.478 -6.598 39.614 1.00 53.16 96 LYS A N 1
ATOM 759 C CA . LYS A 1 96 ? -20.154 -6.318 41.019 1.00 53.16 96 LYS A CA 1
ATOM 760 C C . LYS A 1 96 ? -21.427 -6.037 41.801 1.00 53.16 96 LYS A C 1
ATOM 762 O O . LYS A 1 96 ? -21.438 -6.414 42.990 1.00 53.16 96 LYS A O 1
#

Sequence (96 aa):
MTSLEKARLTLLAHSKNMLLAAQAHNWARFSELESFWMSILKKATKEHGAELNTLGKALIEDNQKIQSLIENEQKQLLEALEQSNKNTSSIKSYLK

Mean predicted aligned error: 5.05 Å

Nearest PDB structures (foldseek):
  8cwo-assembly1_T  TM=6.899E-01  e=9.523E-01  Cutibacterium acnes
  6yss-assembly1_t  TM=6.690E-01  e=1.842E+00  Es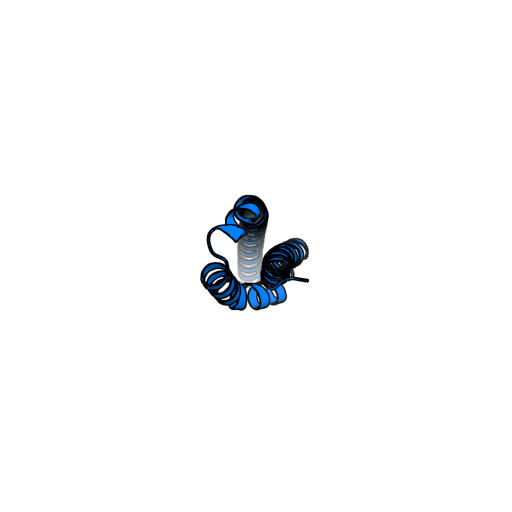cherichia coli
  8b0x-assembly1_T  TM=6.701E-01  e=1.956E+00  Escherichia coli B
  8akn-assembly1_U  TM=6.760E-01  e=2.077E+00  Escherichia coli BW25113
  7n30-assembly1_ST  TM=6.739E-01  e=2.077E+00  Escherichia coli K-12

Foldseek 3Di:
DDPLVVLLCVLLVLLVQLLVCLVVVVVVSNVVSVVCNVVSVVVSCVVQNPVNVVCPVVSVVSVVSSVVSVVVVVVVVVVVVVVVVVVVVVVVVVVD